Protein AF-A0A959ULV8-F1 (afdb_monomer_lite)

Secondary structure (DSSP, 8-state):
---STTTHHHHHHHHHTT---HHHHHHHHHHHHH-TTT---STTS-------S-----GGGG---SSPPS---TTTHHHHHHHHHHT-S-HHHHHHHHHHHHT-GGGHHHHHHHHHT-------PPP-GGGG----

Structure (mmCIF, N/CA/C/O backbone):
data_AF-A0A959ULV8-F1
#
_entry.id   AF-A0A959ULV8-F1
#
loop_
_atom_site.group_PDB
_atom_site.id
_atom_site.type_symbol
_atom_site.label_atom_id
_atom_site.label_alt_id
_atom_site.label_comp_id
_atom_site.label_asym_id
_atom_site.label_entity_id
_atom_site.label_seq_id
_atom_site.pdbx_PDB_ins_code
_atom_site.Cartn_x
_atom_site.Cartn_y
_atom_site.Cartn_z
_atom_site.occupancy
_atom_site.B_iso_or_equiv
_atom_sit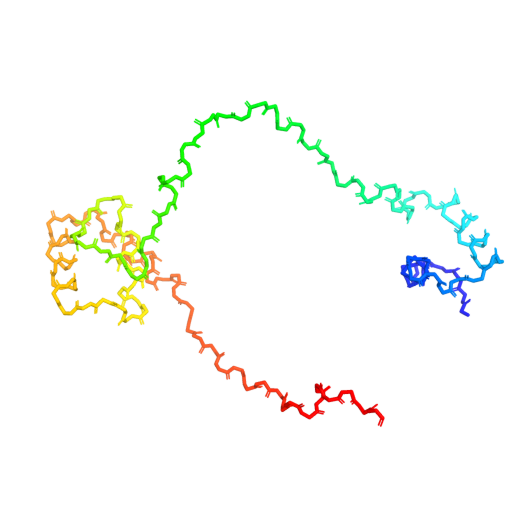e.auth_seq_id
_atom_site.auth_comp_id
_atom_site.auth_asym_id
_atom_site.auth_atom_id
_atom_site.pdbx_PDB_model_num
ATOM 1 N N . MET A 1 1 ? 36.938 -7.528 -29.163 1.00 67.50 1 MET A N 1
ATOM 2 C CA . MET A 1 1 ? 35.858 -8.470 -28.796 1.00 67.50 1 MET A CA 1
ATOM 3 C C . MET A 1 1 ? 35.303 -9.041 -30.089 1.00 67.50 1 MET A C 1
ATOM 5 O O . MET A 1 1 ? 35.328 -8.312 -31.069 1.00 67.50 1 MET A O 1
ATOM 9 N N . LYS A 1 2 ? 34.917 -10.318 -30.150 1.00 79.69 2 LYS A N 1
ATOM 10 C CA . LYS A 1 2 ? 34.268 -10.870 -31.350 1.00 79.69 2 LYS A CA 1
ATOM 11 C C . LYS A 1 2 ? 32.758 -10.739 -31.185 1.00 79.69 2 LYS A C 1
ATOM 13 O O . LYS A 1 2 ? 32.274 -10.978 -30.081 1.00 79.69 2 LYS A O 1
ATOM 18 N N . LEU A 1 3 ? 32.064 -10.343 -32.246 1.00 84.50 3 LEU A N 1
ATOM 19 C CA . LEU A 1 3 ? 30.610 -10.257 -32.270 1.00 84.50 3 LEU A CA 1
ATOM 20 C C . LEU A 1 3 ? 30.006 -11.648 -32.521 1.00 84.50 3 LEU A C 1
ATOM 22 O O . LEU A 1 3 ? 30.256 -12.267 -33.555 1.00 84.50 3 LEU A O 1
ATOM 26 N N . ASP A 1 4 ? 29.250 -12.150 -31.548 1.00 87.19 4 ASP A N 1
ATOM 27 C CA . ASP A 1 4 ? 28.523 -13.417 -31.586 1.00 87.19 4 ASP A CA 1
ATOM 28 C C . ASP A 1 4 ? 27.237 -13.339 -30.735 1.00 87.19 4 ASP A C 1
ATOM 30 O O . ASP A 1 4 ? 26.940 -12.318 -30.114 1.00 87.19 4 ASP A O 1
ATOM 34 N N . ARG A 1 5 ? 26.460 -14.431 -30.687 1.00 84.75 5 ARG A N 1
ATOM 35 C CA . ARG A 1 5 ? 25.177 -14.503 -29.957 1.00 84.75 5 ARG A CA 1
ATOM 36 C C . ARG A 1 5 ? 25.288 -14.341 -28.437 1.00 84.75 5 ARG A C 1
ATOM 38 O O . ARG A 1 5 ? 24.267 -14.213 -27.779 1.00 84.75 5 ARG A O 1
ATOM 45 N N . THR A 1 6 ? 26.488 -14.378 -27.869 1.00 85.81 6 THR A N 1
ATOM 46 C CA . THR A 1 6 ? 26.718 -14.151 -26.433 1.00 85.81 6 THR A CA 1
ATOM 47 C C . THR A 1 6 ? 27.245 -12.751 -26.144 1.00 85.81 6 THR A C 1
ATOM 49 O O . THR A 1 6 ? 27.146 -12.281 -25.015 1.00 85.81 6 THR A O 1
ATOM 52 N N . THR A 1 7 ? 27.796 -12.073 -27.153 1.00 87.31 7 THR A N 1
ATOM 53 C CA . THR A 1 7 ? 28.418 -10.753 -27.010 1.00 87.31 7 THR A CA 1
ATOM 54 C C . THR A 1 7 ? 27.617 -9.614 -27.637 1.00 87.31 7 THR A C 1
ATOM 56 O O . THR A 1 7 ? 27.887 -8.457 -27.316 1.00 87.31 7 THR A O 1
ATOM 59 N N . TYR A 1 8 ? 26.629 -9.908 -28.488 1.00 86.94 8 TYR A N 1
ATOM 60 C CA . TYR A 1 8 ? 25.823 -8.894 -29.179 1.00 86.94 8 TYR A CA 1
ATOM 61 C C . TYR A 1 8 ? 25.065 -7.955 -28.223 1.00 86.94 8 TYR A C 1
ATOM 63 O O . TYR A 1 8 ? 24.983 -6.765 -28.507 1.00 86.94 8 TYR A O 1
ATOM 71 N N . GLU A 1 9 ? 24.586 -8.436 -27.068 1.00 85.38 9 GLU A N 1
ATOM 72 C CA . GLU A 1 9 ? 23.895 -7.602 -26.063 1.00 85.38 9 GLU A CA 1
ATOM 73 C C . GLU A 1 9 ? 24.813 -6.526 -25.477 1.00 85.38 9 GLU A C 1
ATOM 75 O O . GLU A 1 9 ? 24.413 -5.372 -25.332 1.00 85.38 9 GLU A O 1
ATOM 80 N N . ALA A 1 10 ? 26.075 -6.871 -25.209 1.00 87.75 10 ALA A N 1
ATOM 81 C CA . ALA A 1 10 ? 27.067 -5.904 -24.745 1.00 87.75 10 ALA A CA 1
ATOM 82 C C . ALA A 1 10 ? 27.368 -4.849 -25.822 1.00 87.75 10 ALA A C 1
ATOM 84 O O . ALA A 1 10 ? 27.500 -3.670 -25.512 1.00 87.75 10 ALA A O 1
ATOM 85 N N . TRP A 1 11 ? 27.405 -5.255 -27.095 1.00 88.38 11 TRP A N 1
ATOM 86 C CA . TRP A 1 11 ? 27.586 -4.327 -28.215 1.00 88.38 11 TRP A CA 1
ATOM 87 C C . TRP A 1 11 ? 26.364 -3.422 -28.420 1.00 88.38 11 TRP A C 1
ATOM 89 O O . TRP A 1 11 ? 26.525 -2.247 -28.735 1.00 88.38 11 TRP A O 1
ATOM 99 N N . LEU A 1 12 ? 25.146 -3.933 -28.220 1.00 86.94 12 LEU A N 1
ATOM 100 C CA . LEU A 1 12 ? 23.921 -3.128 -28.243 1.00 86.94 12 LEU A CA 1
ATOM 101 C C . LEU A 1 12 ? 23.930 -2.065 -27.135 1.00 86.94 12 LEU A C 1
ATOM 103 O O . LEU A 1 12 ? 23.547 -0.925 -27.394 1.00 86.94 12 LEU A O 1
ATOM 107 N N . LEU A 1 13 ? 24.416 -2.405 -25.939 1.00 86.44 13 LEU A N 1
ATOM 108 C CA . LEU A 1 13 ? 24.580 -1.454 -24.839 1.00 86.44 13 LEU A CA 1
ATOM 109 C C . LEU A 1 13 ? 25.629 -0.380 -25.172 1.00 86.44 13 LEU A C 1
ATOM 111 O O . LEU A 1 13 ? 25.336 0.811 -25.075 1.00 86.44 13 LEU A O 1
ATOM 115 N N . ASP A 1 14 ? 26.797 -0.788 -25.677 1.00 87.56 14 ASP A N 1
ATOM 116 C CA . ASP A 1 14 ? 27.848 0.136 -26.120 1.00 87.56 14 ASP A CA 1
ATOM 117 C C . ASP A 1 14 ? 27.358 1.076 -27.243 1.00 87.56 14 ASP A C 1
ATOM 119 O O . ASP A 1 14 ? 27.795 2.227 -27.317 1.00 87.56 14 ASP A O 1
ATOM 123 N N . ARG A 1 15 ? 26.429 0.623 -28.105 1.00 85.50 15 ARG A N 1
ATOM 124 C CA . ARG A 1 15 ? 25.759 1.462 -29.119 1.00 85.50 15 ARG A CA 1
ATOM 125 C C . ARG A 1 15 ? 24.917 2.557 -28.477 1.00 85.50 15 ARG A C 1
ATOM 127 O O . ARG A 1 15 ? 25.036 3.716 -28.863 1.00 85.50 15 ARG A O 1
ATOM 134 N N . ILE A 1 16 ? 24.073 2.190 -27.511 1.00 83.12 16 ILE A N 1
ATOM 135 C CA . ILE A 1 16 ? 23.185 3.121 -26.793 1.00 83.12 16 ILE A CA 1
ATOM 136 C C . ILE A 1 16 ? 24.009 4.168 -26.033 1.00 83.12 16 ILE A C 1
ATOM 138 O O . ILE A 1 16 ? 23.634 5.334 -25.947 1.00 83.12 16 ILE A O 1
ATOM 142 N N . GLU A 1 17 ? 25.172 3.769 -25.531 1.00 85.62 17 GLU A N 1
ATOM 143 C CA . GLU A 1 17 ? 26.080 4.636 -24.785 1.00 85.62 17 GLU A CA 1
ATOM 144 C C . GLU A 1 17 ? 27.060 5.419 -25.679 1.00 85.62 17 GLU A C 1
ATOM 146 O O . GLU A 1 17 ? 27.877 6.186 -25.167 1.00 85.62 17 GLU A O 1
ATOM 151 N N . GLY A 1 18 ? 27.000 5.241 -27.006 1.00 85.12 18 GLY A N 1
ATOM 152 C CA . GLY A 1 18 ? 27.839 5.955 -27.976 1.00 85.12 18 GLY A CA 1
ATOM 153 C C . GLY A 1 18 ? 29.321 5.565 -27.941 1.00 85.12 18 GLY A C 1
ATOM 154 O O . GLY A 1 18 ? 30.183 6.372 -28.288 1.00 85.12 18 GLY A O 1
ATOM 155 N N . ARG A 1 19 ? 29.637 4.347 -27.486 1.00 89.06 19 ARG A N 1
ATOM 156 C CA . ARG A 1 19 ? 31.008 3.834 -27.333 1.00 89.06 19 ARG A CA 1
ATOM 157 C C . ARG A 1 19 ? 31.515 3.048 -28.545 1.00 89.06 19 ARG A C 1
ATOM 159 O O . ARG A 1 19 ? 32.708 2.747 -28.609 1.00 89.06 19 ARG A O 1
ATOM 166 N N . LEU A 1 20 ? 30.641 2.706 -29.493 1.00 87.50 20 LEU A N 1
ATOM 167 C CA . LEU A 1 20 ? 31.025 1.991 -30.711 1.00 87.50 20 LEU A CA 1
ATOM 168 C C . LEU A 1 20 ? 31.711 2.914 -31.722 1.00 87.50 20 LEU A C 1
ATOM 170 O O . LEU A 1 20 ? 31.326 4.061 -31.931 1.00 87.50 20 LEU A O 1
ATOM 174 N N . THR A 1 21 ? 32.727 2.382 -32.396 1.00 89.38 21 THR A N 1
ATOM 175 C CA . THR A 1 21 ? 33.311 3.032 -33.574 1.00 89.38 21 THR A CA 1
ATOM 176 C C . THR A 1 21 ? 32.455 2.784 -34.825 1.00 89.38 21 THR A C 1
ATOM 178 O O . THR A 1 21 ? 31.757 1.769 -34.892 1.00 89.38 21 THR A O 1
ATOM 181 N N . PRO A 1 22 ? 32.569 3.624 -35.875 1.00 87.81 22 PRO A N 1
ATOM 182 C CA . PRO A 1 22 ? 31.800 3.453 -37.116 1.00 87.81 22 PRO A CA 1
ATOM 183 C C . PRO A 1 22 ? 31.990 2.090 -37.799 1.00 87.81 22 PRO A C 1
ATOM 185 O O . PRO A 1 22 ? 31.115 1.604 -38.513 1.00 87.81 22 PRO A O 1
ATOM 188 N N . ASP A 1 23 ? 33.145 1.454 -37.605 1.00 87.38 23 ASP A N 1
ATOM 189 C CA . ASP A 1 23 ? 33.432 0.135 -38.170 1.00 87.38 23 ASP A CA 1
ATOM 190 C C . ASP A 1 23 ? 32.703 -0.975 -37.401 1.00 87.38 23 ASP A C 1
ATOM 192 O O . ASP A 1 23 ? 32.162 -1.895 -38.014 1.00 87.38 23 ASP A O 1
ATOM 196 N N . GLN A 1 24 ? 32.620 -0.847 -36.074 1.00 88.06 24 GLN A N 1
ATOM 197 C CA . GLN A 1 24 ? 31.900 -1.781 -35.208 1.00 88.06 24 GLN A CA 1
ATOM 198 C C . GLN A 1 24 ? 30.383 -1.650 -35.358 1.00 88.06 24 GLN A C 1
ATOM 200 O O . GLN A 1 24 ? 29.679 -2.655 -35.312 1.00 88.06 24 GLN A O 1
ATOM 205 N N . GLU A 1 25 ? 29.868 -0.443 -35.597 1.00 87.19 25 GLU A N 1
ATOM 206 C CA . GLU A 1 25 ? 28.451 -0.240 -35.919 1.00 87.19 25 GLU A CA 1
ATOM 207 C C . GLU A 1 25 ? 28.059 -0.956 -37.217 1.00 87.19 25 GLU A C 1
ATOM 209 O O . GLU A 1 25 ? 27.010 -1.596 -37.279 1.00 87.19 25 GLU A O 1
ATOM 214 N N . ARG A 1 26 ? 28.921 -0.911 -38.245 1.00 87.56 26 ARG A N 1
ATOM 215 C CA . ARG A 1 26 ? 28.699 -1.640 -39.506 1.00 87.56 26 ARG A CA 1
ATOM 216 C C . ARG A 1 26 ? 28.735 -3.154 -39.314 1.00 87.56 26 ARG A C 1
ATOM 218 O O . ARG A 1 26 ? 27.945 -3.859 -39.938 1.00 87.56 26 ARG A O 1
ATOM 225 N N . GLU A 1 27 ? 29.631 -3.649 -38.463 1.00 89.81 27 GLU A N 1
ATOM 226 C CA . GLU A 1 27 ? 29.714 -5.071 -38.111 1.00 89.81 27 GLU A CA 1
ATOM 227 C C . GLU A 1 27 ? 28.459 -5.533 -37.351 1.00 89.81 27 GLU A C 1
ATOM 229 O O . GLU A 1 27 ? 27.857 -6.545 -37.715 1.00 89.81 27 GLU A O 1
ATOM 234 N N . LEU A 1 28 ? 28.003 -4.741 -36.374 1.00 86.50 28 LEU A N 1
ATOM 235 C CA . LEU A 1 28 ? 26.771 -4.986 -35.626 1.00 86.50 28 LEU A CA 1
ATOM 236 C C . LEU A 1 28 ? 25.537 -4.972 -36.535 1.00 86.50 28 LEU A C 1
ATOM 238 O O . LEU A 1 28 ? 24.724 -5.889 -36.474 1.00 86.50 28 LEU A O 1
ATOM 242 N N . ALA A 1 29 ? 25.425 -3.991 -37.432 1.00 86.00 29 ALA A N 1
ATOM 243 C CA . ALA A 1 29 ? 24.316 -3.902 -38.379 1.00 86.00 29 ALA A CA 1
ATOM 244 C C . ALA A 1 29 ? 24.254 -5.111 -39.330 1.00 86.00 29 ALA A C 1
ATOM 246 O O . ALA A 1 29 ? 23.179 -5.662 -39.563 1.00 86.00 29 ALA A O 1
ATOM 247 N N . ALA A 1 30 ? 25.399 -5.564 -39.853 1.00 88.88 30 ALA A N 1
ATOM 248 C CA . ALA A 1 30 ? 25.457 -6.750 -40.707 1.00 88.88 30 ALA A CA 1
ATOM 249 C C . ALA A 1 30 ? 25.074 -8.033 -39.947 1.00 88.88 30 ALA A C 1
ATOM 251 O O . ALA A 1 30 ? 24.415 -8.912 -40.506 1.00 88.88 30 ALA A O 1
ATOM 252 N N . PHE A 1 31 ? 25.459 -8.132 -38.673 1.00 89.25 31 PHE A N 1
ATOM 253 C CA . PHE A 1 31 ? 25.123 -9.265 -37.815 1.00 89.25 31 PHE A CA 1
ATOM 254 C C . PHE A 1 31 ? 23.628 -9.329 -37.479 1.00 89.25 31 PHE A C 1
ATOM 256 O O . PHE A 1 31 ? 23.045 -10.408 -37.583 1.00 89.25 31 PHE A O 1
ATOM 263 N N . LEU A 1 32 ? 23.002 -8.198 -37.135 1.00 85.88 32 LEU A N 1
ATOM 264 C CA . LEU A 1 32 ? 21.561 -8.121 -36.863 1.00 85.88 32 LEU A CA 1
ATOM 265 C C . LEU A 1 32 ? 20.732 -8.401 -38.125 1.00 85.88 32 LEU A C 1
ATOM 267 O O . LEU A 1 32 ? 19.768 -9.156 -38.069 1.00 85.88 32 LEU A O 1
ATOM 271 N N . LEU A 1 33 ? 21.162 -7.907 -39.294 1.00 85.62 33 LEU A N 1
ATOM 272 C CA . LEU A 1 33 ? 20.503 -8.208 -40.572 1.00 85.62 33 LEU A CA 1
ATOM 273 C C . LEU A 1 33 ? 20.511 -9.713 -40.897 1.00 85.62 33 LEU A C 1
ATOM 275 O O . LEU A 1 33 ? 19.565 -10.234 -41.486 1.00 85.62 33 LEU A O 1
ATOM 279 N N . ALA A 1 34 ? 21.584 -10.415 -40.523 1.00 87.25 34 ALA A N 1
ATOM 280 C CA . ALA A 1 34 ? 21.705 -11.860 -40.698 1.00 87.25 34 ALA A CA 1
ATOM 281 C C . ALA A 1 34 ? 20.977 -12.676 -39.610 1.00 87.25 34 ALA A C 1
ATOM 283 O O . ALA A 1 34 ? 20.716 -13.860 -39.825 1.00 87.25 34 ALA A O 1
ATOM 284 N N . ASN A 1 35 ? 20.655 -12.065 -38.465 1.00 84.75 35 ASN A N 1
ATOM 285 C CA . ASN A 1 35 ? 19.996 -12.694 -37.317 1.00 84.75 35 ASN A CA 1
ATOM 286 C C . ASN A 1 35 ? 18.820 -11.817 -36.845 1.00 84.75 35 ASN A C 1
ATOM 288 O O . ASN A 1 35 ? 18.909 -11.186 -35.790 1.00 84.75 35 ASN A O 1
ATOM 292 N N . PRO A 1 36 ? 17.721 -11.753 -37.620 1.00 79.19 36 PRO A N 1
ATOM 293 C CA . PRO A 1 36 ? 16.574 -10.900 -37.302 1.00 79.19 36 PRO A CA 1
ATOM 294 C C . PRO A 1 36 ? 15.846 -11.309 -36.010 1.00 79.19 36 PRO A C 1
ATOM 296 O O . PRO A 1 36 ? 15.056 -10.537 -35.488 1.00 79.19 36 PRO A O 1
ATOM 299 N N . ASP A 1 37 ? 16.100 -12.513 -35.486 1.00 80.12 37 ASP A N 1
ATOM 300 C CA . ASP A 1 37 ? 15.647 -12.977 -34.168 1.00 80.12 37 ASP A CA 1
ATOM 301 C C . ASP A 1 37 ? 16.344 -12.266 -32.999 1.00 80.12 37 ASP A C 1
ATOM 303 O O . ASP A 1 37 ? 15.806 -12.226 -31.895 1.00 80.12 37 ASP A O 1
ATOM 307 N N . LEU A 1 38 ? 17.544 -11.739 -33.244 1.00 76.25 38 LEU A N 1
ATOM 308 C CA . LEU A 1 38 ? 18.367 -11.025 -32.269 1.00 76.25 38 LEU A CA 1
ATOM 309 C C . LEU A 1 38 ? 18.318 -9.516 -32.454 1.00 76.25 38 LEU A C 1
ATOM 311 O O . LEU A 1 38 ? 18.843 -8.790 -31.613 1.00 76.25 38 LEU A O 1
ATOM 315 N N . ASP A 1 39 ? 17.747 -9.053 -33.566 1.00 69.88 39 ASP A N 1
ATOM 316 C CA . ASP A 1 39 ? 17.445 -7.647 -33.736 1.00 69.88 39 ASP A CA 1
ATOM 317 C C . ASP A 1 39 ? 16.370 -7.291 -32.712 1.00 69.88 39 ASP A C 1
ATOM 319 O O . ASP A 1 39 ? 15.243 -7.790 -32.813 1.00 69.88 39 ASP A O 1
ATOM 323 N N . PRO A 1 40 ? 16.685 -6.455 -31.707 1.00 63.69 40 PRO A N 1
ATOM 324 C CA . PRO A 1 40 ? 15.654 -6.009 -30.800 1.00 63.69 40 PRO A CA 1
ATOM 325 C C . PRO A 1 40 ? 14.557 -5.224 -31.549 1.00 63.69 40 PRO A C 1
ATOM 327 O O . PRO A 1 40 ? 13.482 -5.013 -30.998 1.00 63.69 40 PRO A O 1
ATOM 330 N N . GLY A 1 41 ? 14.779 -4.835 -32.813 1.00 64.25 41 GLY A N 1
ATOM 331 C CA . GLY A 1 41 ? 13.907 -3.929 -33.543 1.00 64.25 41 GLY A CA 1
ATOM 332 C C . GLY A 1 41 ? 13.895 -2.563 -32.862 1.00 64.25 41 GLY A C 1
ATOM 333 O O . GLY A 1 41 ? 14.743 -2.265 -32.015 1.00 64.25 41 GLY A O 1
ATOM 334 N N . ASP A 1 42 ? 12.893 -1.745 -33.173 1.00 57.06 42 ASP A N 1
ATOM 335 C CA . ASP A 1 42 ? 12.562 -0.558 -32.379 1.00 57.06 42 ASP A CA 1
ATOM 336 C C . ASP A 1 42 ? 11.911 -0.985 -31.045 1.00 57.06 42 ASP A C 1
ATOM 338 O O . ASP A 1 42 ? 10.766 -0.664 -30.748 1.00 57.06 42 ASP A O 1
ATOM 342 N N . GLN A 1 43 ? 12.628 -1.752 -30.220 1.00 53.62 43 GLN A N 1
ATOM 343 C CA . GLN A 1 43 ? 12.206 -2.130 -28.864 1.00 53.62 43 GLN A CA 1
ATOM 344 C C . GLN A 1 43 ? 12.089 -0.926 -27.913 1.00 53.62 43 GLN A C 1
ATOM 346 O O . GLN A 1 43 ? 11.553 -1.067 -26.814 1.00 53.62 43 GLN A O 1
ATOM 351 N N . ASP A 1 44 ? 12.537 0.259 -28.341 1.00 54.16 44 ASP A N 1
ATOM 352 C CA . ASP A 1 44 ? 12.241 1.531 -27.676 1.00 54.16 44 ASP A CA 1
ATOM 353 C C . ASP A 1 44 ? 10.753 1.918 -27.777 1.00 54.16 44 ASP A C 1
ATOM 355 O O . ASP A 1 44 ? 10.248 2.671 -26.940 1.00 54.16 44 ASP A O 1
ATOM 359 N N . GLU A 1 45 ? 10.003 1.372 -28.740 1.00 56.91 45 GLU A N 1
ATOM 360 C CA . GLU A 1 45 ? 8.546 1.470 -28.752 1.00 56.91 45 GLU A CA 1
ATOM 361 C C . GLU A 1 45 ? 7.936 0.224 -28.112 1.00 56.91 45 GLU A C 1
ATOM 363 O O . GLU A 1 45 ? 7.448 -0.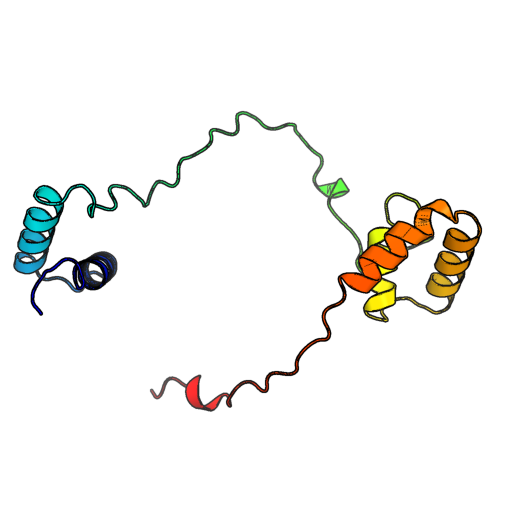692 -28.776 1.00 56.91 45 GLU A O 1
ATOM 368 N N . LEU A 1 46 ? 7.896 0.225 -26.772 1.00 67.88 46 LEU A N 1
ATOM 369 C CA . LEU A 1 46 ? 6.903 -0.565 -26.042 1.00 67.88 46 LEU A CA 1
ATOM 370 C C . LEU A 1 46 ? 5.555 -0.425 -26.766 1.00 67.88 46 LEU A C 1
ATOM 372 O O . LEU A 1 46 ? 5.183 0.708 -27.098 1.00 67.88 46 LEU A O 1
ATOM 376 N N . PRO A 1 47 ? 4.812 -1.524 -26.999 1.00 67.31 47 PRO A N 1
ATOM 377 C CA . PRO A 1 47 ? 3.532 -1.456 -27.684 1.00 67.31 47 PRO A CA 1
ATOM 378 C C . PRO A 1 47 ? 2.647 -0.430 -26.979 1.00 67.31 47 PRO A C 1
ATOM 380 O O . PRO A 1 47 ? 2.212 -0.628 -25.841 1.00 67.31 47 PRO A O 1
ATOM 383 N N . ARG A 1 48 ? 2.419 0.707 -27.644 1.00 64.69 48 ARG A N 1
ATOM 384 C CA . ARG A 1 48 ? 1.551 1.749 -27.113 1.00 64.69 48 ARG A CA 1
ATOM 385 C C . ARG A 1 48 ? 0.131 1.252 -27.249 1.00 64.69 48 ARG A C 1
ATOM 387 O O . ARG A 1 48 ? -0.401 1.117 -28.347 1.00 64.69 48 ARG A O 1
ATOM 394 N N . VAL A 1 49 ? -0.484 0.972 -26.111 1.00 75.81 49 VAL A N 1
ATOM 395 C CA . VAL A 1 49 ? -1.930 0.845 -26.061 1.00 75.81 49 VAL A CA 1
ATOM 396 C C . VAL A 1 49 ? -2.466 2.266 -26.150 1.00 75.81 49 VAL A C 1
ATOM 398 O O . VAL A 1 49 ? -2.255 3.058 -25.230 1.00 75.81 49 VAL A O 1
ATOM 401 N N . ASP A 1 50 ? -3.143 2.594 -27.250 1.00 74.75 50 ASP A N 1
ATOM 402 C CA . ASP A 1 50 ? -3.975 3.792 -27.317 1.00 74.75 50 ASP A CA 1
ATOM 403 C C . ASP A 1 50 ? -5.112 3.621 -26.308 1.00 74.75 50 ASP A C 1
ATOM 405 O O . ASP A 1 50 ? -6.199 3.117 -26.604 1.00 74.75 50 ASP A O 1
ATOM 409 N N . ALA A 1 51 ? -4.842 4.025 -25.069 1.00 68.25 51 ALA A N 1
ATOM 410 C CA . ALA A 1 51 ? -5.877 4.341 -24.116 1.00 68.25 51 ALA A CA 1
ATOM 411 C C . ALA A 1 51 ? -6.588 5.564 -24.697 1.00 68.25 51 ALA A C 1
ATOM 413 O O . ALA A 1 51 ? -6.184 6.703 -24.463 1.00 68.25 51 ALA A O 1
ATOM 414 N N . GLY A 1 52 ? -7.618 5.328 -25.520 1.00 76.75 52 GLY A N 1
ATOM 415 C CA . GLY A 1 52 ? -8.562 6.366 -25.929 1.00 76.75 52 GLY A CA 1
ATOM 416 C C . GLY A 1 52 ? -9.032 7.168 -24.707 1.00 76.75 52 GLY A C 1
ATOM 417 O O . GLY A 1 52 ? -8.768 6.751 -23.580 1.00 76.75 52 GLY A O 1
ATOM 418 N N . PRO A 1 53 ? -9.711 8.314 -24.884 1.00 75.75 53 PRO A N 1
ATOM 419 C CA . PRO A 1 53 ? -10.029 9.218 -23.780 1.00 75.75 53 PRO A CA 1
ATOM 420 C C . PRO A 1 53 ? -10.643 8.441 -22.613 1.00 75.75 53 PRO A C 1
ATOM 422 O O . PRO A 1 53 ? -11.780 7.970 -22.685 1.00 75.75 53 PRO A O 1
ATOM 425 N N . GLY A 1 54 ? -9.828 8.238 -21.573 1.00 70.25 54 GLY A N 1
ATOM 426 C CA . GLY A 1 54 ? -10.225 7.494 -20.394 1.00 70.25 54 GLY A CA 1
ATOM 427 C C . GLY A 1 54 ? -11.371 8.226 -19.703 1.00 70.25 54 GLY A C 1
ATOM 428 O O . GLY A 1 54 ? -11.578 9.421 -19.947 1.00 70.25 54 GLY A O 1
ATOM 429 N N . PRO A 1 55 ? -12.133 7.545 -18.835 1.00 77.31 55 PRO A N 1
ATOM 430 C CA . PRO A 1 55 ? -13.132 8.230 -18.035 1.00 77.31 55 PRO A CA 1
ATOM 431 C C . PRO A 1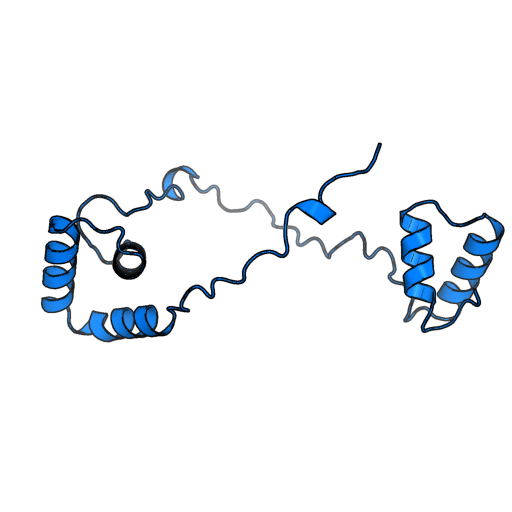 55 ? -12.486 9.420 -17.313 1.00 77.31 55 PRO A C 1
ATOM 433 O O . PRO A 1 55 ? -11.387 9.308 -16.772 1.00 77.31 55 PRO A O 1
ATOM 436 N N . ALA A 1 56 ? -13.156 10.571 -17.303 1.00 78.12 56 ALA A N 1
ATOM 437 C CA . ALA A 1 56 ? -12.739 11.668 -16.445 1.00 78.12 56 ALA A CA 1
ATOM 438 C C . ALA A 1 56 ? -13.053 11.269 -14.998 1.00 78.12 56 ALA A C 1
ATOM 440 O O . ALA A 1 56 ? -14.208 11.300 -14.579 1.00 78.12 56 ALA A O 1
ATOM 441 N N . PHE A 1 57 ? -12.037 10.839 -14.255 1.00 77.38 57 PHE A N 1
ATOM 442 C CA . PHE A 1 57 ? -12.144 10.591 -12.820 1.00 77.38 57 PHE A CA 1
ATOM 443 C C . PHE A 1 57 ? -11.555 11.763 -12.047 1.00 77.38 57 PHE A C 1
ATOM 445 O O . PHE A 1 57 ? -10.505 12.310 -12.394 1.00 77.38 57 PHE A O 1
ATOM 452 N N . ASP A 1 58 ? -12.249 12.134 -10.979 1.00 81.94 58 ASP A N 1
ATOM 453 C CA . ASP A 1 58 ? -11.766 13.128 -10.042 1.00 81.94 58 ASP A CA 1
ATOM 454 C C . ASP A 1 58 ? -10.640 12.514 -9.193 1.00 81.94 58 ASP A C 1
ATOM 456 O O . ASP A 1 58 ? -10.832 11.551 -8.446 1.00 81.94 58 ASP A O 1
ATOM 460 N N . LYS A 1 59 ? -9.435 13.066 -9.362 1.00 82.50 59 LYS A N 1
ATOM 461 C CA . LYS A 1 59 ? -8.207 12.605 -8.705 1.00 82.50 59 LYS A CA 1
ATOM 462 C C . LYS A 1 59 ? -8.241 12.812 -7.194 1.00 82.50 59 LYS A C 1
ATOM 464 O O . LYS A 1 59 ? -7.484 12.148 -6.494 1.00 82.50 59 LYS A O 1
ATOM 469 N N . GLU A 1 60 ? -9.097 13.696 -6.683 1.00 82.62 60 GLU A N 1
ATOM 470 C CA . GLU A 1 60 ? -9.235 13.908 -5.242 1.00 82.62 60 GLU A CA 1
ATOM 471 C C . GLU A 1 60 ? -9.749 12.648 -4.532 1.00 82.62 60 GLU A C 1
ATOM 473 O O . GLU A 1 60 ? -9.303 12.355 -3.428 1.00 82.62 60 GLU A O 1
ATOM 478 N N . PHE A 1 61 ? -10.575 11.824 -5.192 1.00 75.12 61 PHE A N 1
ATOM 479 C CA . PHE A 1 61 ? -11.046 10.548 -4.628 1.00 75.12 61 PHE A CA 1
ATOM 480 C C . PHE A 1 61 ? -9.953 9.479 -4.499 1.00 75.12 61 PHE A C 1
ATOM 482 O O . PHE A 1 61 ? -10.174 8.470 -3.833 1.00 75.12 61 PHE A O 1
ATOM 489 N N . LEU A 1 62 ? -8.796 9.671 -5.140 1.00 77.75 62 LEU A N 1
ATOM 490 C CA . LEU A 1 62 ? -7.656 8.757 -5.036 1.00 77.75 62 LEU A CA 1
ATOM 491 C C . LEU A 1 62 ? -6.759 9.075 -3.837 1.00 77.75 62 LEU A C 1
ATOM 493 O O . LEU A 1 62 ? -5.902 8.264 -3.494 1.00 77.75 62 LEU A O 1
ATOM 497 N N . LYS A 1 63 ? -6.921 10.247 -3.211 1.00 80.69 63 LYS A N 1
ATOM 498 C CA . LYS A 1 63 ? -6.142 10.603 -2.026 1.00 80.69 63 LYS A CA 1
ATOM 499 C C . LYS A 1 63 ? -6.620 9.768 -0.845 1.00 80.69 63 LYS A C 1
ATOM 501 O O . LYS A 1 63 ? -7.808 9.743 -0.531 1.00 80.69 63 LYS A O 1
ATOM 506 N N . GLN A 1 64 ? -5.678 9.095 -0.199 1.00 75.31 64 GLN A N 1
ATOM 507 C CA . GLN A 1 64 ? -5.907 8.330 1.018 1.00 75.31 64 GLN A CA 1
ATOM 508 C C . GLN A 1 64 ? -4.954 8.836 2.094 1.00 75.31 64 GLN A C 1
ATOM 510 O O . GLN A 1 64 ? -3.766 9.027 1.828 1.00 75.31 64 GLN A O 1
ATOM 515 N N . ASP A 1 65 ? -5.482 9.049 3.295 1.00 78.31 65 ASP A N 1
ATOM 516 C CA . ASP A 1 65 ? -4.667 9.338 4.469 1.00 78.31 65 ASP A CA 1
ATOM 517 C C . ASP A 1 65 ? -4.122 8.022 5.029 1.00 78.31 65 ASP A C 1
ATOM 519 O O . ASP A 1 65 ? -4.885 7.088 5.293 1.00 78.31 65 ASP A O 1
ATOM 523 N N . LEU A 1 66 ? -2.800 7.956 5.198 1.00 79.12 66 LEU A N 1
ATOM 524 C CA . LEU A 1 66 ? -2.095 6.844 5.830 1.00 79.12 66 LEU A CA 1
ATOM 525 C C . LEU A 1 66 ? -1.319 7.392 7.041 1.00 79.12 66 LEU A C 1
ATOM 527 O O . LEU A 1 66 ? -0.499 8.297 6.851 1.00 79.12 66 LEU A O 1
ATOM 531 N N . PRO A 1 67 ? -1.559 6.893 8.269 1.00 77.88 67 PRO A N 1
ATOM 532 C CA . PRO A 1 67 ? -2.526 5.852 8.640 1.00 77.88 67 PRO A CA 1
ATOM 533 C C . PRO A 1 67 ? -3.993 6.299 8.464 1.00 77.88 67 PRO A C 1
ATOM 535 O O . PRO A 1 67 ? -4.281 7.500 8.489 1.00 77.88 67 PRO A O 1
ATOM 538 N N . PRO A 1 68 ? -4.936 5.349 8.292 1.00 85.25 68 PRO A N 1
ATOM 539 C CA . PRO A 1 68 ? -6.333 5.670 8.025 1.00 85.25 68 PRO A CA 1
ATOM 540 C C . PRO A 1 68 ? -6.952 6.469 9.173 1.00 85.25 68 PRO A C 1
ATOM 542 O O . PRO A 1 68 ? -6.791 6.142 10.351 1.00 85.25 68 PRO A O 1
ATOM 545 N N . THR A 1 69 ? -7.694 7.518 8.831 1.00 84.94 69 THR A N 1
ATOM 546 C CA . THR A 1 69 ? -8.377 8.380 9.800 1.00 84.94 69 THR A CA 1
ATOM 547 C C . THR A 1 69 ? -9.829 7.941 10.015 1.00 84.94 69 THR A C 1
ATOM 549 O O . THR A 1 69 ? -10.467 7.347 9.146 1.00 84.94 69 THR A O 1
ATOM 552 N N . GLY A 1 70 ? -10.377 8.235 11.197 1.00 86.88 70 GLY A N 1
ATOM 553 C CA . GLY A 1 70 ? -11.778 7.951 11.519 1.00 86.88 70 GLY A CA 1
ATOM 554 C C . GLY A 1 70 ? -12.047 6.512 11.971 1.00 86.88 70 GLY A C 1
ATOM 555 O O . GLY A 1 70 ? -11.218 5.897 12.640 1.00 86.88 70 GLY A O 1
ATOM 556 N N . ALA A 1 71 ? -13.252 6.018 11.675 1.00 88.50 71 ALA A N 1
ATOM 557 C CA . ALA A 1 71 ? -13.725 4.694 12.074 1.00 88.50 71 ALA A CA 1
ATOM 558 C C . ALA A 1 71 ? -13.574 3.669 10.931 1.00 88.50 71 ALA A C 1
ATOM 560 O O . ALA A 1 71 ? -13.680 4.046 9.759 1.00 88.50 71 ALA A O 1
ATOM 561 N N . PRO A 1 72 ? -13.367 2.381 11.257 1.00 91.25 72 PRO A N 1
ATOM 562 C CA . PRO A 1 72 ? -13.316 1.316 10.265 1.00 91.25 72 PRO A CA 1
ATOM 563 C C . PRO A 1 72 ? -14.686 1.113 9.599 1.00 91.25 72 PRO A C 1
ATOM 565 O O . PRO A 1 72 ? -15.730 1.087 10.253 1.00 91.25 72 PRO A O 1
ATOM 568 N N . ASP A 1 73 ? -14.669 0.948 8.284 1.00 91.88 73 ASP A N 1
ATOM 569 C CA . ASP A 1 73 ? -15.788 0.573 7.437 1.00 91.88 73 ASP A CA 1
ATOM 570 C C . ASP A 1 73 ? -15.3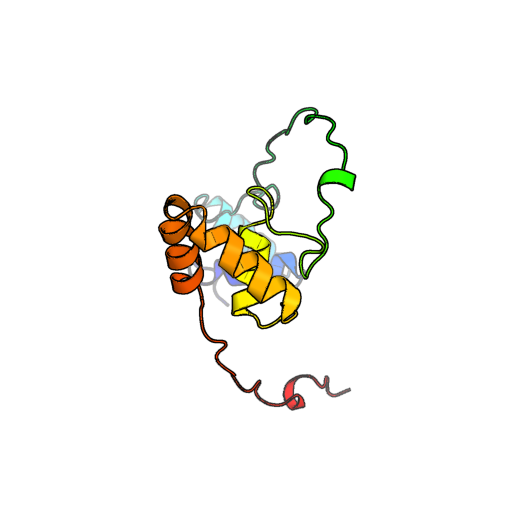22 -0.423 6.359 1.00 91.88 73 ASP A C 1
ATOM 572 O O . ASP A 1 73 ? -14.168 -0.839 6.315 1.00 91.88 73 ASP A O 1
ATOM 576 N N . LEU A 1 74 ? -16.227 -0.856 5.477 1.00 88.94 74 LEU A N 1
ATOM 577 C CA . LEU A 1 74 ? -15.877 -1.833 4.435 1.00 88.94 74 LEU A CA 1
ATOM 578 C C . LEU A 1 74 ? -14.943 -1.273 3.353 1.00 88.94 74 LEU A C 1
ATOM 580 O O . LEU A 1 74 ? -14.337 -2.045 2.622 1.00 88.94 74 LEU A O 1
ATOM 584 N N . ARG A 1 75 ? -14.863 0.051 3.203 1.00 87.81 75 ARG A N 1
ATOM 585 C CA . ARG A 1 75 ? -14.069 0.714 2.163 1.00 87.81 75 ARG A CA 1
ATOM 586 C C . ARG A 1 75 ? -12.628 0.924 2.607 1.00 87.81 75 ARG A C 1
ATOM 588 O O . ARG A 1 75 ? -11.752 1.001 1.754 1.00 87.81 75 ARG A O 1
ATOM 595 N N . ASN A 1 76 ? -12.400 1.061 3.911 1.00 89.62 76 ASN A N 1
ATOM 596 C CA . ASN A 1 76 ? -11.086 1.314 4.496 1.00 89.62 76 ASN A CA 1
ATOM 597 C C . ASN A 1 76 ? -10.556 0.142 5.342 1.00 89.62 76 ASN A C 1
ATOM 599 O O . ASN A 1 76 ? -9.482 0.269 5.927 1.00 89.62 76 ASN A O 1
ATOM 603 N N . LEU A 1 77 ? -11.277 -0.985 5.397 1.00 91.31 77 LEU A N 1
ATOM 604 C CA . LEU A 1 77 ? -10.900 -2.152 6.195 1.00 91.31 77 LEU A CA 1
ATOM 605 C C . LEU A 1 77 ? -9.457 -2.585 5.931 1.00 91.31 77 LEU A C 1
ATOM 607 O O . LEU A 1 77 ? -8.697 -2.751 6.880 1.00 91.31 77 LEU A O 1
ATOM 611 N N . ASP A 1 78 ? -9.069 -2.703 4.662 1.00 90.00 78 ASP A N 1
ATOM 612 C CA . ASP A 1 78 ? -7.721 -3.133 4.283 1.00 90.00 78 ASP A CA 1
ATOM 613 C C . ASP A 1 78 ? -6.650 -2.183 4.827 1.00 90.00 78 ASP A C 1
ATOM 615 O O . ASP A 1 78 ? -5.645 -2.636 5.370 1.00 90.00 78 ASP A O 1
ATOM 619 N N . LEU A 1 79 ? -6.90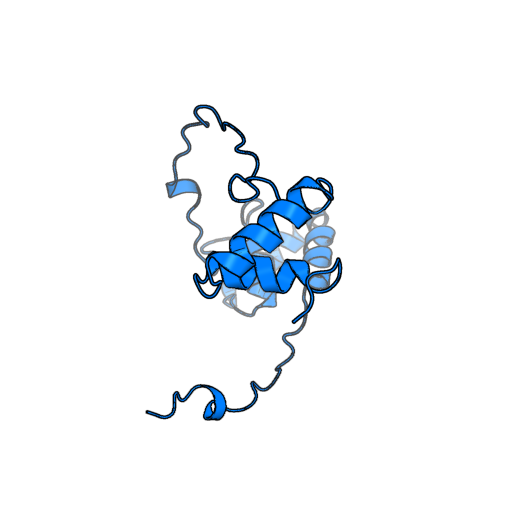1 -0.870 4.785 1.00 90.62 79 LEU A N 1
ATOM 620 C CA . LEU A 1 79 ? -5.990 0.136 5.337 1.00 90.62 79 LEU A CA 1
ATOM 621 C C . LEU A 1 79 ? -5.837 -0.019 6.852 1.00 90.62 79 LEU A C 1
ATOM 623 O O . LEU A 1 79 ? -4.730 0.067 7.376 1.00 90.62 79 LEU A O 1
ATOM 627 N N . PHE A 1 80 ? -6.936 -0.274 7.565 1.00 92.75 80 PHE A N 1
ATOM 628 C CA . PHE A 1 80 ? -6.904 -0.519 9.008 1.00 92.75 80 PHE A CA 1
ATOM 629 C C . PHE A 1 80 ? -6.200 -1.836 9.357 1.00 92.75 80 PHE A C 1
ATOM 631 O O . PHE A 1 80 ? -5.489 -1.904 10.360 1.00 92.75 80 PHE A O 1
ATOM 638 N N . LEU A 1 81 ? -6.372 -2.885 8.547 1.00 92.19 81 LEU A N 1
ATOM 639 C CA . LEU A 1 81 ? -5.686 -4.162 8.740 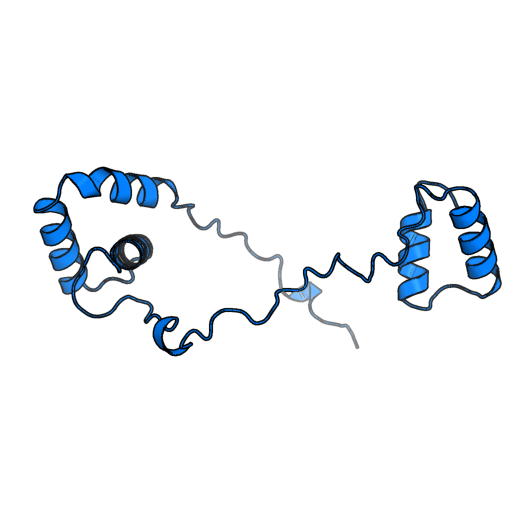1.00 92.19 81 LEU A CA 1
ATOM 640 C C . LEU A 1 81 ? -4.172 -4.021 8.539 1.00 92.19 81 LEU A C 1
ATOM 642 O O . LEU A 1 81 ? -3.420 -4.539 9.365 1.00 92.19 81 LEU A O 1
ATOM 646 N N . VAL A 1 82 ? -3.746 -3.293 7.502 1.00 90.81 82 VAL A N 1
ATOM 647 C CA . VAL A 1 82 ? -2.333 -2.984 7.230 1.00 90.81 82 VAL A CA 1
ATOM 648 C C . VAL A 1 82 ? -1.741 -2.137 8.354 1.00 90.81 82 VAL A C 1
ATOM 650 O O . VAL A 1 82 ? -0.776 -2.562 8.982 1.00 90.81 82 VAL A O 1
ATOM 653 N N . ALA A 1 83 ? -2.383 -1.022 8.712 1.00 90.81 83 ALA A N 1
ATOM 654 C CA . ALA A 1 83 ? -1.901 -0.150 9.782 1.00 90.81 83 ALA A CA 1
ATOM 655 C C . ALA A 1 83 ? -1.808 -0.876 11.138 1.00 90.81 83 ALA A C 1
ATOM 657 O O . ALA A 1 83 ? -0.916 -0.601 11.936 1.00 90.81 83 ALA A O 1
ATOM 658 N N . ARG A 1 84 ? -2.693 -1.849 11.414 1.00 91.81 84 ARG A N 1
ATOM 659 C CA . ARG A 1 84 ? -2.580 -2.701 12.611 1.00 91.81 84 ARG A CA 1
ATOM 660 C C . ARG A 1 84 ? -1.330 -3.578 12.573 1.00 91.81 84 ARG A C 1
ATOM 662 O O . ARG A 1 84 ? -0.706 -3.777 13.608 1.00 91.81 84 ARG A O 1
ATOM 669 N N . MET A 1 85 ? -0.997 -4.135 11.411 1.00 89.19 85 MET A N 1
ATOM 670 C CA . MET A 1 85 ? 0.185 -4.983 11.240 1.00 89.19 85 MET A CA 1
ATOM 671 C C . MET A 1 85 ? 1.485 -4.186 11.359 1.00 89.19 85 MET A C 1
ATOM 673 O O . MET A 1 85 ? 2.449 -4.689 11.927 1.00 89.19 85 MET A O 1
ATOM 677 N N . GLU A 1 86 ? 1.486 -2.946 10.876 1.00 88.50 86 GLU A N 1
ATOM 678 C CA . GLU A 1 86 ? 2.622 -2.022 10.968 1.00 88.50 86 GLU A CA 1
ATOM 679 C C . GLU A 1 86 ? 2.768 -1.401 12.370 1.00 88.50 86 GLU A C 1
ATOM 681 O O . GLU A 1 86 ? 3.835 -0.903 12.721 1.00 88.50 86 GLU A O 1
ATOM 686 N N . GLY A 1 87 ? 1.731 -1.497 13.211 1.00 89.31 87 GLY A N 1
ATOM 687 C CA . GLY A 1 87 ? 1.710 -0.900 14.550 1.00 89.31 87 GLY A CA 1
ATOM 688 C C . GLY A 1 87 ? 1.369 0.594 14.552 1.00 89.31 87 GLY A C 1
ATOM 689 O O . GLY A 1 87 ? 1.588 1.272 15.553 1.00 89.31 87 GLY A O 1
ATOM 690 N N . ASP A 1 88 ? 0.797 1.093 13.456 1.00 91.44 88 ASP A N 1
ATOM 691 C CA . ASP A 1 88 ? 0.497 2.508 13.221 1.00 91.44 88 ASP A CA 1
ATOM 692 C C . ASP A 1 88 ? -0.903 2.929 13.705 1.00 91.44 88 ASP A C 1
ATOM 694 O O . ASP A 1 88 ? -1.282 4.100 13.616 1.00 91.44 88 ASP A O 1
ATOM 698 N N . LEU A 1 89 ? -1.696 1.993 14.238 1.00 91.94 89 LEU A N 1
ATOM 699 C CA . LEU A 1 89 ? -2.980 2.313 14.860 1.00 91.94 89 LEU A CA 1
ATOM 700 C C . LEU A 1 89 ? -2.807 2.842 16.286 1.00 91.94 89 LEU A C 1
ATOM 702 O O . LEU A 1 89 ? -2.095 2.278 17.114 1.00 91.94 89 LEU A O 1
ATOM 706 N N . SER A 1 90 ? -3.568 3.883 16.621 1.00 91.56 90 SER A N 1
ATOM 707 C CA . SER A 1 90 ? -3.767 4.268 18.019 1.00 91.56 90 SER A CA 1
ATOM 708 C C . SER A 1 90 ? -4.596 3.222 18.776 1.00 91.56 90 SER A C 1
ATOM 710 O O . SER A 1 90 ? -5.425 2.519 18.194 1.00 91.56 90 SER A O 1
ATOM 712 N N . ALA A 1 91 ? -4.477 3.197 20.107 1.00 92.38 91 ALA A N 1
ATOM 713 C CA . ALA A 1 91 ? -5.257 2.287 20.955 1.00 92.38 91 ALA A CA 1
ATOM 714 C C . ALA A 1 91 ? -6.782 2.425 20.754 1.00 92.38 91 ALA A C 1
ATOM 716 O O . ALA A 1 91 ? -7.525 1.449 20.849 1.00 92.38 91 ALA A O 1
ATOM 717 N N . GLN A 1 92 ? -7.261 3.637 20.450 1.00 92.38 92 GLN A N 1
ATOM 718 C CA . GLN A 1 92 ? -8.675 3.877 20.154 1.00 92.38 92 GLN A CA 1
ATOM 719 C C . GLN A 1 92 ? -9.093 3.239 18.822 1.00 92.38 92 GLN A C 1
ATOM 721 O O . GLN A 1 92 ? -10.166 2.642 18.737 1.00 92.38 92 GLN A O 1
ATOM 726 N N . GLN A 1 93 ? -8.255 3.356 17.791 1.00 93.06 93 GLN A N 1
ATOM 727 C CA . GLN A 1 93 ? -8.517 2.774 16.476 1.00 93.06 93 GLN A CA 1
ATOM 728 C C . GLN A 1 93 ? -8.457 1.249 16.511 1.00 93.06 93 GLN A C 1
ATOM 730 O O . GLN A 1 93 ? -9.295 0.593 15.899 1.00 93.06 93 GLN A O 1
ATOM 735 N N . GLU A 1 94 ? -7.522 0.679 17.267 1.00 93.94 94 GLU A N 1
ATOM 736 C CA . GLU A 1 94 ? -7.420 -0.768 17.438 1.00 93.94 94 GLU A CA 1
ATOM 737 C C . GLU A 1 94 ? -8.654 -1.347 18.148 1.00 93.94 94 GLU A C 1
ATOM 739 O O . GLU A 1 94 ? -9.208 -2.364 17.717 1.00 93.94 94 GLU A O 1
ATOM 744 N N . ALA A 1 95 ? -9.156 -0.658 19.179 1.00 93.56 95 ALA A N 1
ATOM 745 C CA . ALA A 1 95 ? -10.403 -1.028 19.842 1.00 93.56 95 ALA A CA 1
ATOM 746 C C . ALA A 1 95 ? -11.609 -0.945 18.889 1.00 93.56 95 ALA A C 1
ATOM 748 O O . ALA A 1 95 ? -12.433 -1.861 18.856 1.00 93.56 95 ALA A O 1
ATOM 749 N N . ALA A 1 96 ? -11.696 0.116 18.079 1.00 93.44 96 ALA A N 1
ATOM 750 C CA . ALA A 1 96 ? -12.764 0.282 17.094 1.00 93.44 96 ALA A CA 1
ATOM 751 C C . ALA A 1 96 ? -12.723 -0.803 16.003 1.00 93.44 96 ALA A C 1
ATOM 753 O O . ALA A 1 96 ? -13.760 -1.373 15.667 1.00 93.44 96 ALA A O 1
ATOM 754 N N . LEU A 1 97 ? -11.533 -1.134 15.491 1.00 92.94 97 LEU A N 1
ATOM 755 C CA . LEU A 1 97 ? -11.335 -2.206 14.512 1.00 92.94 97 LEU A CA 1
ATOM 756 C C . LEU A 1 97 ? -11.703 -3.573 15.090 1.00 92.94 97 LEU A C 1
ATOM 758 O O . LEU A 1 97 ? -12.356 -4.371 14.424 1.00 92.94 97 LEU A O 1
ATOM 762 N N . THR A 1 98 ? -11.334 -3.829 16.343 1.00 93.44 98 THR A N 1
ATOM 763 C CA . THR A 1 98 ? -11.685 -5.078 17.028 1.00 93.44 98 THR A CA 1
ATOM 764 C C . THR A 1 98 ? -13.199 -5.222 17.169 1.00 93.44 98 THR A C 1
ATOM 766 O O . THR A 1 98 ? -13.742 -6.268 16.819 1.00 93.44 98 THR A O 1
ATOM 769 N N . ALA A 1 99 ? -13.897 -4.170 17.611 1.00 93.12 99 ALA A N 1
ATOM 770 C CA . ALA A 1 99 ? -15.357 -4.176 17.706 1.00 93.12 99 ALA A CA 1
ATOM 771 C C . ALA A 1 99 ? -16.016 -4.413 16.336 1.00 93.12 99 ALA A C 1
ATOM 773 O O . ALA A 1 99 ? -16.910 -5.248 16.215 1.00 93.12 99 ALA A O 1
ATOM 774 N N . PHE A 1 100 ? -15.513 -3.751 15.293 1.00 93.75 100 PHE A N 1
ATOM 775 C CA . PHE A 1 100 ? -16.015 -3.891 13.928 1.00 93.75 100 PHE A CA 1
ATOM 776 C C . PHE A 1 100 ? -15.881 -5.319 13.376 1.00 93.75 100 PHE A C 1
ATOM 778 O O . PHE A 1 100 ? -16.803 -5.820 12.736 1.00 93.75 100 PHE A O 1
ATOM 785 N N . LEU A 1 101 ? -14.758 -5.992 13.647 1.00 92.06 101 LEU A N 1
ATOM 786 C CA . LEU A 1 101 ? -14.547 -7.386 13.245 1.00 92.06 101 LEU A CA 1
ATOM 787 C C . LEU A 1 101 ? -15.427 -8.356 14.047 1.00 92.06 101 LEU A C 1
ATOM 789 O O . LEU A 1 101 ? -15.973 -9.297 13.478 1.00 92.06 101 LEU A O 1
ATOM 793 N N . MET A 1 102 ? -15.630 -8.111 15.347 1.00 90.81 102 MET A N 1
ATOM 794 C CA . MET A 1 102 ? -16.508 -8.951 16.175 1.00 90.81 102 MET A CA 1
ATOM 795 C C . MET A 1 102 ? -17.973 -8.913 15.723 1.00 90.81 102 MET A C 1
ATOM 797 O O . MET A 1 102 ? -18.672 -9.919 15.828 1.00 90.81 102 MET A O 1
ATOM 801 N N . GLU A 1 103 ? -18.441 -7.771 15.219 1.00 91.75 103 GLU A N 1
ATOM 802 C CA . GLU A 1 103 ? -19.792 -7.631 14.667 1.00 91.75 103 GLU A CA 1
ATOM 803 C C . GLU A 1 103 ? -19.957 -8.316 13.300 1.00 91.75 103 GLU A C 1
ATOM 805 O O . GLU A 1 103 ? -21.088 -8.543 12.868 1.00 91.75 103 GLU A O 1
ATOM 810 N N . ARG A 1 104 ? -18.848 -8.639 12.618 1.00 90.06 104 ARG A N 1
ATOM 811 C CA . ARG A 1 104 ? -18.818 -9.132 11.233 1.00 90.06 104 ARG A CA 1
ATOM 812 C C . ARG A 1 104 ? -17.835 -10.292 11.066 1.00 90.06 104 ARG A C 1
ATOM 814 O O . ARG A 1 104 ? -16.788 -10.130 10.431 1.00 90.06 104 ARG A O 1
ATOM 821 N N . PRO A 1 105 ? -18.164 -11.480 11.600 1.00 86.25 105 PRO A N 1
ATOM 822 C CA . PRO A 1 105 ? -17.298 -12.655 11.512 1.00 86.25 105 PRO A CA 1
ATOM 823 C C . PRO A 1 105 ? -17.005 -13.087 10.064 1.00 86.25 105 PRO A C 1
ATOM 825 O O . PRO A 1 105 ? -16.023 -13.780 9.813 1.00 86.25 105 PRO A O 1
ATOM 828 N N . GLU A 1 106 ? -17.805 -12.668 9.081 1.00 88.00 106 GLU A N 1
ATOM 829 C CA . GLU A 1 106 ? -17.517 -12.863 7.657 1.00 88.00 106 GLU A CA 1
ATOM 830 C C . GLU A 1 106 ? -16.213 -12.187 7.192 1.00 88.00 106 GLU A C 1
ATOM 832 O O . GLU A 1 106 ? -15.606 -12.636 6.219 1.00 88.00 106 GLU A O 1
ATOM 837 N N . LEU A 1 107 ? -15.750 -11.153 7.903 1.00 89.12 107 LEU A N 1
ATOM 838 C CA . LEU A 1 107 ? -14.515 -10.423 7.606 1.00 89.12 107 LEU A CA 1
ATOM 839 C C . LEU A 1 107 ? -13.269 -11.068 8.234 1.00 89.12 107 LEU A C 1
ATOM 841 O O . LEU A 1 107 ? -12.146 -10.697 7.884 1.00 89.12 107 LEU A O 1
ATOM 845 N N . ASP A 1 108 ? -13.432 -12.075 9.100 1.00 83.94 108 ASP A N 1
ATOM 846 C CA . ASP A 1 108 ? -12.309 -12.788 9.725 1.00 83.94 108 ASP A CA 1
ATOM 847 C C . ASP A 1 108 ? -11.389 -13.437 8.691 1.00 83.94 108 ASP A C 1
ATOM 849 O O . ASP A 1 108 ? -10.173 -13.512 8.884 1.00 83.94 108 ASP A O 1
ATOM 853 N N . LEU A 1 109 ? -11.960 -13.929 7.587 1.00 84.31 109 LEU A N 1
ATOM 854 C CA . LEU A 1 109 ? -11.173 -14.522 6.512 1.00 84.31 109 LEU A CA 1
ATOM 855 C C . LEU A 1 109 ? -10.222 -13.492 5.893 1.00 84.31 109 LEU A C 1
ATOM 857 O O . LEU A 1 109 ? -9.067 -13.821 5.629 1.00 84.31 109 LEU A O 1
ATOM 861 N N . GLU A 1 110 ? -10.688 -12.260 5.698 1.00 83.06 110 GLU A N 1
ATOM 862 C CA . GLU A 1 110 ? -9.893 -11.186 5.105 1.00 83.06 110 GLU A CA 1
ATOM 863 C C . GLU A 1 110 ? -8.782 -10.739 6.058 1.00 83.06 110 GLU A C 1
ATOM 865 O O . GLU A 1 110 ? -7.615 -10.674 5.672 1.00 83.06 110 GLU A O 1
ATOM 870 N N . ALA A 1 111 ? -9.102 -10.592 7.347 1.00 84.31 111 ALA A N 1
ATOM 871 C CA . ALA A 1 111 ? -8.105 -10.318 8.378 1.00 84.31 111 ALA A CA 1
ATOM 872 C C . ALA A 1 111 ? -7.004 -11.396 8.433 1.00 84.31 111 ALA A C 1
ATOM 874 O O . ALA A 1 111 ? -5.823 -11.073 8.570 1.00 84.31 111 ALA A O 1
ATOM 875 N N . ARG A 1 112 ? -7.369 -12.680 8.291 1.00 86.94 112 ARG A N 1
ATOM 876 C CA . ARG A 1 112 ? -6.404 -13.794 8.249 1.00 86.94 112 ARG A CA 1
ATOM 877 C C . ARG A 1 112 ? -5.540 -13.775 6.993 1.00 86.94 112 ARG A C 1
ATOM 879 O O . ARG A 1 112 ? -4.347 -14.048 7.089 1.00 86.94 112 ARG A O 1
ATOM 886 N N . ARG A 1 113 ? -6.125 -13.477 5.828 1.00 87.50 113 ARG A N 1
ATOM 887 C CA . ARG A 1 113 ? -5.379 -13.353 4.565 1.00 87.50 113 ARG A CA 1
ATOM 888 C C . ARG A 1 113 ? -4.357 -12.231 4.640 1.00 87.50 113 ARG A C 1
ATOM 890 O O . ARG A 1 113 ? -3.204 -12.461 4.294 1.00 87.50 113 ARG A O 1
ATOM 897 N N . MET A 1 114 ? -4.763 -11.070 5.149 1.00 86.38 114 MET A N 1
ATOM 898 C CA . MET A 1 114 ? -3.865 -9.930 5.309 1.00 86.38 114 MET A CA 1
ATOM 899 C C . MET A 1 114 ? -2.707 -10.269 6.255 1.00 86.38 114 MET A C 1
ATOM 901 O O . MET A 1 114 ? -1.547 -10.075 5.907 1.00 86.38 114 MET A O 1
ATOM 905 N N . ALA A 1 115 ? -2.999 -10.895 7.400 1.00 85.88 115 ALA A N 1
ATOM 906 C CA . ALA A 1 115 ? -1.965 -11.343 8.331 1.00 85.88 115 ALA A CA 1
ATOM 907 C C . ALA A 1 115 ? -0.981 -12.347 7.698 1.00 85.88 115 ALA A C 1
ATOM 909 O O . ALA A 1 115 ? 0.212 -12.303 7.986 1.00 85.88 115 ALA A O 1
ATOM 910 N N . ALA A 1 116 ? -1.456 -13.234 6.817 1.00 87.31 116 ALA A N 1
ATOM 911 C CA . ALA A 1 116 ? -0.605 -14.185 6.101 1.00 87.31 116 ALA A CA 1
ATOM 912 C C . ALA A 1 116 ? 0.276 -13.529 5.021 1.00 87.31 116 ALA A C 1
ATOM 914 O O . ALA A 1 116 ? 1.295 -14.105 4.645 1.00 87.31 116 ALA A O 1
ATOM 915 N N . ALA A 1 117 ? -0.099 -12.346 4.527 1.00 84.25 117 ALA A N 1
ATOM 916 C CA . ALA A 1 117 ? 0.694 -11.569 3.576 1.00 84.25 117 ALA A CA 1
ATOM 917 C C . ALA A 1 117 ? 1.834 -10.781 4.248 1.00 84.25 117 ALA A C 1
ATOM 919 O O . ALA A 1 117 ? 2.684 -10.226 3.552 1.00 84.25 117 ALA A O 1
ATOM 920 N N . HIS A 1 118 ? 1.876 -10.736 5.584 1.00 81.56 118 HIS A N 1
ATOM 921 C CA . HIS A 1 118 ? 2.945 -10.076 6.321 1.00 81.56 118 HIS A CA 1
ATOM 922 C C . HIS A 1 118 ? 4.289 -10.778 6.100 1.00 81.56 118 HIS A C 1
ATOM 924 O O . HIS A 1 118 ? 4.490 -11.912 6.543 1.00 81.56 118 HIS A O 1
ATOM 930 N N . VAL A 1 119 ? 5.235 -10.082 5.471 1.00 79.38 119 VAL A N 1
ATOM 931 C CA . VAL A 1 119 ? 6.626 -10.530 5.369 1.00 79.38 119 VAL A CA 1
ATOM 932 C C . VAL A 1 119 ? 7.442 -9.741 6.391 1.00 79.38 119 VAL A C 1
ATOM 934 O O . VAL A 1 119 ? 7.476 -8.513 6.303 1.00 79.38 119 VAL A O 1
ATOM 937 N N . PRO A 1 120 ? 8.085 -10.400 7.370 1.00 75.00 120 PRO A N 1
ATOM 938 C CA . PRO A 1 120 ? 8.933 -9.700 8.321 1.00 75.00 120 PRO A CA 1
ATOM 939 C C . PRO A 1 120 ? 10.073 -9.001 7.576 1.00 75.00 120 PRO A C 1
ATOM 941 O O . PRO A 1 120 ? 10.683 -9.576 6.676 1.00 75.00 120 PRO A O 1
ATOM 944 N N . ALA A 1 121 ? 10.354 -7.755 7.952 1.00 72.38 121 ALA A N 1
ATOM 945 C CA . ALA A 1 121 ? 11.461 -7.014 7.375 1.00 72.38 121 ALA A CA 1
ATOM 946 C C . ALA A 1 121 ? 12.790 -7.685 7.755 1.00 72.38 121 ALA A C 1
ATOM 948 O O . ALA A 1 121 ? 13.216 -7.635 8.912 1.00 72.38 121 ALA A O 1
ATOM 949 N N . ASP A 1 122 ? 13.459 -8.291 6.776 1.00 74.62 122 ASP A N 1
ATOM 950 C CA . ASP A 1 122 ? 14.843 -8.718 6.934 1.00 74.62 122 ASP A CA 1
ATOM 951 C C . ASP A 1 122 ? 15.734 -7.475 6.939 1.00 74.62 122 ASP A C 1
ATOM 953 O O . ASP A 1 122 ? 15.882 -6.768 5.939 1.00 74.62 122 ASP A O 1
ATOM 957 N N . HIS A 1 123 ? 16.353 -7.205 8.086 1.00 66.12 123 HIS A N 1
ATOM 958 C CA . HIS A 1 123 ? 17.397 -6.196 8.193 1.00 66.12 123 HIS A CA 1
ATOM 959 C C . HIS A 1 123 ? 18.649 -6.719 7.477 1.00 66.12 123 HIS A C 1
ATOM 961 O O . HIS A 1 123 ? 19.537 -7.306 8.090 1.00 66.12 123 HIS A O 1
ATOM 967 N N . LEU A 1 124 ? 18.720 -6.524 6.161 1.00 70.44 124 LEU A N 1
ATOM 968 C CA . LEU A 1 124 ? 19.957 -6.680 5.406 1.00 70.44 124 LEU A CA 1
ATOM 969 C C . LEU A 1 124 ? 20.838 -5.462 5.722 1.00 70.44 124 LEU A C 1
ATOM 971 O O . LEU A 1 124 ? 20.501 -4.353 5.296 1.00 70.44 124 LEU A O 1
ATOM 975 N N . PRO A 1 125 ? 21.932 -5.604 6.496 1.00 67.56 125 PRO A N 1
ATOM 976 C CA . PRO A 1 125 ? 22.861 -4.503 6.679 1.00 67.56 125 PRO A CA 1
ATOM 977 C C . PRO A 1 125 ? 23.423 -4.138 5.308 1.00 67.56 125 PRO A C 1
ATOM 979 O O . PRO A 1 125 ? 24.046 -4.962 4.638 1.00 67.56 125 PRO A O 1
ATOM 982 N N . TYR A 1 126 ? 23.178 -2.902 4.883 1.00 57.94 126 TYR A N 1
ATOM 983 C CA . TYR A 1 126 ? 23.774 -2.370 3.668 1.00 57.94 126 TYR A CA 1
ATOM 984 C C . TYR A 1 126 ? 25.303 -2.407 3.844 1.00 57.94 126 TYR A C 1
ATOM 986 O O . TYR A 1 126 ? 25.798 -1.845 4.830 1.00 57.94 126 TYR A O 1
ATOM 994 N N . PRO A 1 127 ? 26.074 -3.085 2.972 1.00 68.88 127 PRO A N 1
ATOM 995 C CA . PRO A 1 127 ? 27.527 -3.026 3.047 1.00 68.88 127 PRO A CA 1
ATOM 996 C C . PRO A 1 127 ? 27.942 -1.558 2.886 1.00 68.88 127 PRO A C 1
ATOM 998 O O . PRO A 1 127 ? 27.502 -0.871 1.971 1.00 68.88 127 PRO A O 1
ATOM 1001 N N . SER A 1 128 ? 28.686 -1.071 3.878 1.00 62.12 128 SER A N 1
ATOM 1002 C CA . SER A 1 128 ? 29.016 0.327 4.182 1.00 62.12 128 SER A CA 1
ATOM 1003 C C . SER A 1 128 ? 29.091 1.310 3.002 1.00 62.12 128 SER A C 1
ATOM 1005 O O . SER A 1 128 ? 29.679 1.001 1.971 1.00 62.12 128 SER A O 1
ATOM 1007 N N . GLU A 1 129 ? 28.674 2.561 3.247 1.00 58.47 129 GLU A N 1
ATOM 1008 C CA . GLU A 1 129 ? 28.760 3.761 2.379 1.00 58.47 129 GLU A CA 1
ATOM 1009 C C . GLU A 1 129 ? 30.139 4.066 1.740 1.00 58.47 129 GLU A C 1
ATOM 1011 O O . GLU A 1 129 ? 30.282 5.033 0.990 1.00 58.47 129 GLU A O 1
ATOM 1016 N N . VAL A 1 130 ? 31.170 3.275 2.039 1.00 58.50 130 VAL A N 1
ATOM 1017 C CA . VAL A 1 130 ? 32.533 3.424 1.517 1.00 58.50 130 VAL A CA 1
ATOM 1018 C C . VAL A 1 130 ? 32.579 3.249 -0.008 1.00 58.50 130 VAL A C 1
ATOM 1020 O O . VAL A 1 130 ? 33.365 3.938 -0.651 1.00 58.50 130 VAL A O 1
ATOM 1023 N N . ASP A 1 131 ? 31.681 2.453 -0.598 1.00 54.97 131 ASP A N 1
ATOM 1024 C CA . ASP A 1 131 ? 31.601 2.268 -2.059 1.00 54.97 131 ASP A CA 1
ATOM 1025 C C . ASP A 1 131 ? 30.807 3.375 -2.787 1.00 54.97 131 ASP A C 1
ATOM 1027 O O . ASP A 1 131 ? 30.846 3.471 -4.013 1.00 54.97 131 ASP A O 1
ATOM 1031 N N . LEU A 1 132 ? 30.109 4.256 -2.055 1.00 59.06 132 LEU A N 1
ATOM 1032 C CA . LEU A 1 132 ? 29.310 5.353 -2.628 1.00 59.06 132 LEU A CA 1
ATOM 1033 C C . LEU A 1 132 ? 30.093 6.665 -2.805 1.00 59.06 132 LEU A C 1
ATOM 1035 O O . LEU A 1 132 ? 29.554 7.646 -3.325 1.00 59.06 132 LEU A O 1
ATOM 1039 N N . ARG A 1 133 ? 31.372 6.720 -2.414 1.00 48.94 133 ARG A N 1
ATOM 1040 C CA . ARG A 1 133 ? 32.210 7.903 -2.649 1.00 48.94 133 ARG A CA 1
ATOM 1041 C C . ARG A 1 133 ? 32.956 7.768 -3.974 1.00 48.94 133 ARG A C 1
ATOM 1043 O O . ARG A 1 133 ? 33.953 7.061 -4.058 1.00 48.94 133 ARG A O 1
ATOM 1050 N N . ARG A 1 134 ? 32.523 8.525 -4.992 1.00 54.56 134 ARG A N 1
ATOM 1051 C CA . ARG A 1 134 ? 33.380 8.861 -6.142 1.00 54.56 134 ARG A CA 1
ATOM 1052 C C . ARG A 1 134 ? 34.649 9.513 -5.597 1.00 54.56 134 ARG A C 1
ATOM 1054 O O . ARG A 1 134 ? 34.600 10.627 -5.084 1.00 54.56 134 ARG A O 1
ATOM 1061 N N . THR A 1 135 ? 35.768 8.809 -5.692 1.00 48.19 135 THR A N 1
ATOM 1062 C CA . THR A 1 135 ? 37.096 9.404 -5.563 1.00 48.19 135 THR A CA 1
ATOM 1063 C C . THR A 1 135 ? 37.251 10.432 -6.684 1.00 48.19 135 THR A C 1
ATOM 1065 O O . THR A 1 135 ? 37.321 10.050 -7.854 1.00 48.19 135 THR A O 1
ATOM 1068 N N . SER A 1 136 ? 37.205 11.719 -6.327 1.00 47.56 136 SER A N 1
ATOM 1069 C CA . SER A 1 136 ? 37.693 12.819 -7.171 1.00 47.56 136 SER A CA 1
ATOM 1070 C C . SER A 1 136 ? 39.213 12.857 -7.186 1.00 47.56 136 SER A C 1
ATOM 1072 O O . SER A 1 136 ? 39.813 12.473 -6.156 1.00 47.56 136 SER A O 1
#

pLDDT: mean 81.04, std 11.47, range [47.56, 93.94]

Sequence (136 aa):
MKLDRTTYEAWLLDRIEGRLTPDQERELAAFLLANPDLDPGDQDELPRVDAGPGPAFDKEFLKQDLPPTGAPDLRNLDLFLVARMEGDLSAQQEAALTAFLMERPELDLEARRMAAAHVPADHLPYPSEVDLRRTS

Foldseek 3Di:
DDDDPVCLVVVVVCVVVVNDDPVSVVVSVVVCVVVVVPPCDCVVDDPDDPPDPDPPDDCVVVDADPCHDDADDPVCLLSLLVCVVVVNDDPVRVVRNVVVCVVPVVCVVVSVVSVVPDDPDDPPPDPDCPVVDDDD

Radius of gyration: 27.26 Å; chains: 1; bounding box: 58×28×62 Å